Protein AF-A0A353DMW3-F1 (afdb_monomer)

Mean predicted aligned error: 4.77 Å

Solvent-accessible surface area (backbone atoms only — not comparable to full-atom values): 4260 Å² total; per-residue (Å²): 80,32,43,32,36,24,40,65,62,47,92,92,55,91,65,97,58,71,47,73,41,70,44,84,72,89,70,97,78,46,57,79,38,76,44,82,39,81,54,94,91,37,86,32,48,26,37,26,69,42,62,45,82,41,90,71,52,72,65,59,49,21,68,74,68,74,48,86,101

Structure (mmCIF, N/CA/C/O backbone):
data_AF-A0A353DMW3-F1
#
_entry.id   AF-A0A353DMW3-F1
#
loop_
_atom_site.group_PDB
_atom_site.id
_atom_site.type_symbol
_atom_site.label_atom_id
_atom_site.label_alt_id
_atom_site.label_comp_id
_atom_site.label_asym_id
_atom_site.label_entity_id
_atom_site.label_seq_id
_atom_site.pdbx_PDB_ins_code
_atom_site.Cartn_x
_atom_site.Cartn_y
_atom_site.Cartn_z
_atom_site.occupancy
_atom_site.B_iso_or_equiv
_atom_site.auth_seq_id
_atom_site.auth_comp_id
_atom_site.auth_asym_id
_atom_site.auth_atom_id
_atom_site.pdbx_PDB_model_num
ATOM 1 N N . MET A 1 1 ? -7.756 7.199 8.000 1.00 88.88 1 MET A N 1
ATOM 2 C CA . MET A 1 1 ? -6.745 6.267 7.438 1.00 88.88 1 MET A CA 1
ATOM 3 C C . MET A 1 1 ? -6.984 6.161 5.939 1.00 88.88 1 MET A C 1
ATOM 5 O O . MET A 1 1 ? -8.036 6.604 5.486 1.00 88.88 1 MET A O 1
ATOM 9 N N . LYS A 1 2 ? -6.033 5.646 5.155 1.00 90.50 2 LYS A N 1
ATOM 10 C CA . LYS A 1 2 ? -6.229 5.445 3.711 1.00 90.50 2 LYS A CA 1
ATOM 11 C C . LYS A 1 2 ? -6.008 3.992 3.327 1.00 90.50 2 LYS A C 1
ATOM 13 O O . LYS A 1 2 ? -5.071 3.378 3.822 1.00 90.50 2 LYS A O 1
ATOM 18 N N . ILE A 1 3 ? -6.834 3.472 2.431 1.00 92.25 3 ILE A N 1
ATOM 19 C CA . ILE A 1 3 ? -6.585 2.207 1.741 1.00 92.25 3 ILE A CA 1
ATOM 20 C C . ILE A 1 3 ? -5.990 2.561 0.385 1.00 92.25 3 ILE A C 1
ATOM 22 O O . ILE A 1 3 ? -6.552 3.374 -0.348 1.00 92.25 3 ILE A O 1
ATOM 26 N N . LEU A 1 4 ? -4.825 2.003 0.078 1.00 94.12 4 LEU A N 1
ATOM 27 C CA . LEU A 1 4 ? -4.105 2.243 -1.166 1.00 94.12 4 LEU A CA 1
ATOM 28 C C . LEU A 1 4 ? -4.171 0.989 -2.031 1.00 94.12 4 LEU A C 1
ATOM 30 O O . LEU A 1 4 ? -3.771 -0.077 -1.573 1.00 94.12 4 LEU A O 1
ATOM 34 N N . GLU A 1 5 ? -4.610 1.126 -3.278 1.00 95.25 5 GLU A N 1
ATOM 35 C CA . GLU A 1 5 ? -4.487 0.069 -4.285 1.00 95.25 5 GLU A CA 1
ATOM 36 C C . GLU A 1 5 ? -3.167 0.245 -5.031 1.00 95.25 5 GLU A C 1
ATOM 38 O O . GLU A 1 5 ? -2.934 1.273 -5.680 1.00 95.25 5 GLU A O 1
ATOM 43 N N . VAL A 1 6 ? -2.285 -0.747 -4.915 1.00 94.25 6 VAL A N 1
ATOM 44 C CA . VAL A 1 6 ? -0.887 -0.637 -5.331 1.00 94.25 6 VAL A CA 1
ATOM 45 C C . VAL A 1 6 ? -0.535 -1.728 -6.333 1.00 94.25 6 VAL A C 1
ATOM 47 O O . VAL A 1 6 ? -0.767 -2.910 -6.089 1.00 94.25 6 VAL A O 1
ATOM 50 N N . LEU A 1 7 ? 0.068 -1.334 -7.454 1.00 92.94 7 LEU A N 1
ATOM 51 C CA . LEU A 1 7 ? 0.781 -2.249 -8.342 1.00 92.94 7 LEU A CA 1
ATOM 52 C C . LEU A 1 7 ? 2.201 -2.439 -7.822 1.00 92.94 7 LEU A C 1
ATOM 54 O O . LEU A 1 7 ? 2.949 -1.468 -7.705 1.00 92.94 7 LEU A O 1
ATOM 58 N N . THR A 1 8 ? 2.571 -3.678 -7.524 1.00 90.06 8 THR A N 1
ATOM 59 C CA . THR A 1 8 ? 3.895 -4.006 -6.990 1.00 90.06 8 THR A CA 1
ATOM 60 C C . THR A 1 8 ? 4.883 -4.264 -8.122 1.00 90.06 8 THR A C 1
ATOM 62 O O . THR A 1 8 ? 4.687 -5.157 -8.945 1.00 90.06 8 THR A O 1
ATOM 65 N N . GLU A 1 9 ? 5.995 -3.536 -8.130 1.00 84.62 9 GLU A N 1
ATOM 66 C CA . G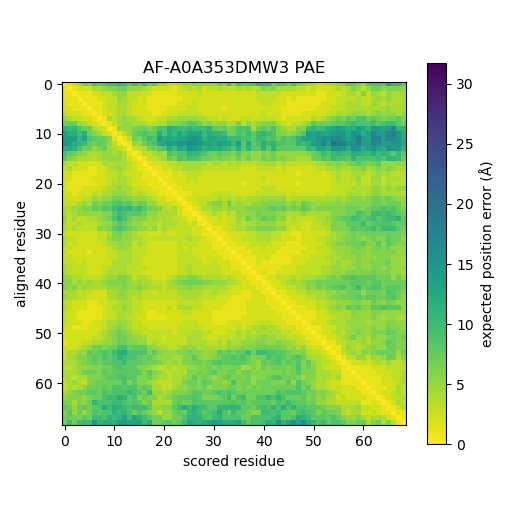LU A 1 9 ? 7.129 -3.787 -9.015 1.00 84.62 9 GLU A CA 1
ATOM 67 C C . GLU A 1 9 ? 8.010 -4.886 -8.397 1.00 84.62 9 GLU A C 1
ATOM 69 O O . GLU A 1 9 ? 8.963 -4.617 -7.663 1.00 84.62 9 GLU A O 1
ATOM 74 N N . TYR A 1 10 ? 7.647 -6.150 -8.641 1.00 77.25 10 TYR A N 1
ATOM 75 C CA . TYR A 1 10 ? 8.374 -7.320 -8.140 1.00 77.25 10 TYR A CA 1
ATOM 76 C C . TYR A 1 10 ? 8.963 -8.136 -9.296 1.00 77.25 10 TYR A C 1
ATOM 78 O O . TYR A 1 10 ? 8.267 -8.897 -9.964 1.00 77.25 10 TYR A O 1
ATOM 86 N N . GLY A 1 11 ? 10.270 -7.986 -9.528 1.00 67.69 11 GLY A N 1
ATOM 87 C CA . GLY A 1 11 ? 10.950 -8.534 -10.710 1.00 67.69 11 GLY A CA 1
ATOM 88 C C . GLY A 1 11 ? 10.920 -10.062 -10.844 1.00 67.69 11 GLY A C 1
ATOM 89 O O . GLY A 1 11 ? 11.070 -10.576 -11.947 1.00 67.69 11 GLY A O 1
ATOM 90 N N . THR A 1 12 ? 10.698 -10.802 -9.754 1.00 72.38 12 THR A N 1
ATOM 91 C CA . THR A 1 12 ? 10.701 -12.275 -9.775 1.00 72.38 12 THR A CA 1
ATOM 92 C C . THR A 1 12 ? 9.425 -12.864 -10.380 1.00 72.38 12 THR A C 1
ATOM 94 O O . THR A 1 12 ? 9.454 -13.964 -10.930 1.00 72.38 12 THR A O 1
ATOM 97 N N . ARG A 1 13 ? 8.282 -12.177 -10.252 1.00 68.75 13 ARG A N 1
ATOM 98 C CA . ARG A 1 13 ? 6.987 -12.634 -10.775 1.00 68.75 13 ARG A CA 1
ATOM 99 C C . ARG A 1 13 ? 6.185 -11.436 -11.258 1.00 68.75 13 ARG A C 1
ATOM 101 O O . ARG A 1 13 ? 5.772 -10.613 -10.447 1.00 68.75 13 ARG A O 1
ATOM 108 N N . SER A 1 14 ? 5.905 -11.389 -12.556 1.00 73.69 14 SER A N 1
ATOM 109 C CA . SER A 1 14 ? 4.946 -10.441 -13.120 1.00 73.69 14 SER A CA 1
ATOM 110 C C . SER A 1 14 ?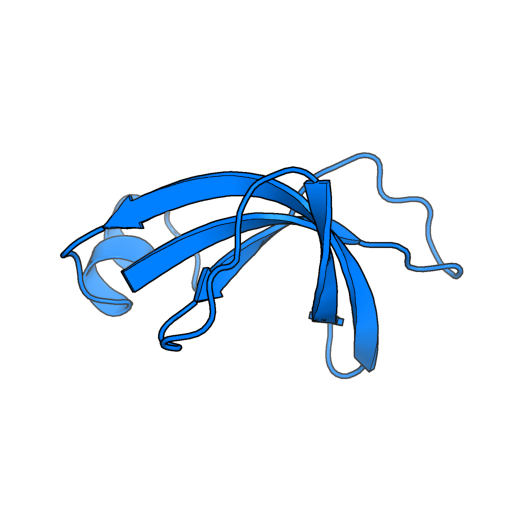 3.542 -10.808 -12.641 1.00 73.69 14 SER A C 1
ATOM 112 O O . SER A 1 14 ? 2.927 -11.748 -13.139 1.00 73.69 14 SER A O 1
ATOM 114 N N . LEU A 1 15 ? 3.068 -10.105 -11.615 1.00 80.88 15 LEU A N 1
ATOM 115 C CA . LEU A 1 15 ? 1.715 -10.238 -11.090 1.00 80.88 15 LEU A CA 1
ATOM 116 C C . LEU A 1 15 ? 0.840 -9.169 -11.741 1.00 80.88 15 LEU A C 1
ATOM 118 O O . LEU A 1 15 ? 1.034 -7.983 -11.495 1.00 80.88 15 LEU A O 1
ATOM 122 N N . ASP A 1 16 ? -0.132 -9.593 -12.543 1.00 84.50 16 ASP A N 1
ATOM 123 C CA . ASP A 1 16 ? -1.094 -8.694 -13.191 1.00 84.50 16 ASP A CA 1
ATOM 124 C C . ASP A 1 16 ? -2.294 -8.409 -12.272 1.00 84.50 16 ASP A C 1
ATOM 126 O O . ASP A 1 16 ? -3.440 -8.741 -12.567 1.00 84.50 16 ASP A O 1
ATOM 130 N N . ARG A 1 17 ? -2.014 -7.908 -11.062 1.00 89.00 17 ARG A N 1
ATOM 131 C CA . ARG A 1 17 ? -3.043 -7.522 -10.086 1.00 89.00 17 ARG A CA 1
ATOM 132 C C . ARG A 1 17 ? -2.532 -6.489 -9.089 1.00 89.00 17 ARG A C 1
ATOM 134 O O . ARG A 1 17 ? -1.331 -6.407 -8.832 1.00 89.00 17 ARG A O 1
ATOM 141 N N . THR A 1 18 ? -3.458 -5.751 -8.484 1.00 92.38 18 THR A N 1
ATOM 142 C CA . THR A 1 18 ? -3.168 -4.830 -7.382 1.00 92.38 18 THR A CA 1
ATOM 143 C C . THR A 1 18 ? -3.183 -5.530 -6.030 1.00 92.38 18 THR A C 1
ATOM 145 O O . THR A 1 18 ? -3.697 -6.641 -5.872 1.00 92.38 18 THR A O 1
ATOM 148 N N . PHE A 1 19 ? -2.600 -4.851 -5.049 1.00 92.38 19 PHE A N 1
ATOM 149 C CA 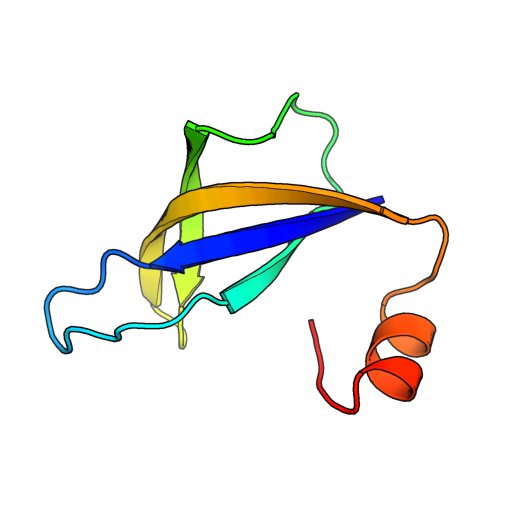. PHE A 1 19 ? -2.640 -5.215 -3.645 1.00 92.38 19 PHE A CA 1
ATOM 150 C C . PHE A 1 19 ? -3.088 -4.011 -2.821 1.00 92.38 19 PHE A C 1
ATOM 152 O O . PHE A 1 19 ? -2.616 -2.891 -3.034 1.00 92.38 19 PHE A O 1
ATOM 159 N N . SER A 1 20 ? -3.992 -4.260 -1.881 1.00 93.19 20 SER A N 1
ATOM 160 C CA . SER A 1 20 ? -4.498 -3.248 -0.964 1.00 93.19 20 SER A CA 1
ATOM 161 C C . SER A 1 20 ? -3.556 -3.101 0.233 1.00 93.19 20 SER A C 1
ATOM 163 O O . SER A 1 20 ? -3.170 -4.097 0.840 1.00 93.19 20 SER A O 1
ATOM 165 N N . TYR A 1 21 ? -3.231 -1.864 0.602 1.00 92.94 21 TYR A N 1
ATOM 166 C CA . TYR A 1 21 ? -2.402 -1.540 1.765 1.00 92.94 21 TYR A CA 1
ATOM 167 C C . TYR A 1 21 ? -3.071 -0.501 2.652 1.00 92.94 21 TYR A C 1
ATOM 169 O O . TYR A 1 21 ? -3.671 0.457 2.156 1.00 92.94 21 TYR A O 1
ATOM 177 N N . LEU A 1 22 ? -2.903 -0.644 3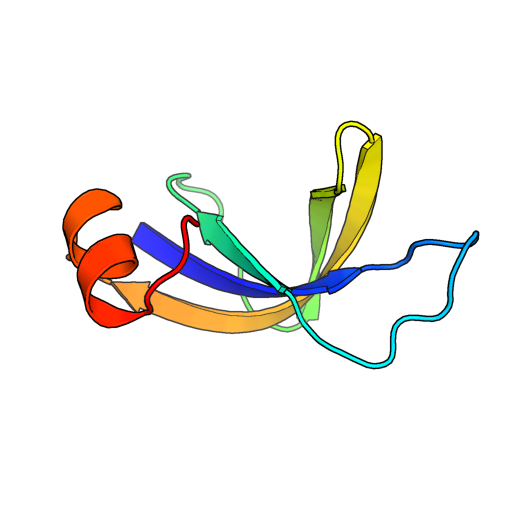.965 1.00 92.75 22 LEU A N 1
ATOM 178 C CA . LEU A 1 22 ? -3.381 0.333 4.932 1.00 92.75 22 LEU A CA 1
ATOM 179 C C . LEU A 1 22 ? -2.322 1.406 5.217 1.00 92.75 22 LEU A C 1
ATOM 181 O O . LEU A 1 22 ? -1.188 1.117 5.597 1.00 92.75 22 LEU A O 1
ATOM 185 N N . TYR A 1 23 ? -2.698 2.672 5.056 1.00 92.50 23 TYR A N 1
ATOM 186 C CA . TYR A 1 23 ? -1.839 3.821 5.304 1.00 92.50 23 TYR A CA 1
ATOM 187 C C . TYR A 1 23 ? -2.380 4.703 6.433 1.00 92.50 23 TYR A C 1
ATOM 189 O O . TYR A 1 23 ? -3.418 5.361 6.306 1.00 92.50 23 TYR A O 1
ATOM 197 N N . ASN A 1 24 ? -1.606 4.763 7.520 1.00 89.75 24 ASN A N 1
ATOM 198 C CA . ASN A 1 24 ? -1.926 5.518 8.738 1.00 89.75 24 ASN A CA 1
ATOM 199 C C . ASN A 1 24 ? -1.006 6.729 8.956 1.00 89.75 24 ASN A C 1
ATOM 201 O O . ASN A 1 24 ? -0.944 7.270 10.056 1.00 89.75 24 ASN A O 1
ATOM 205 N N . GLY A 1 25 ? -0.243 7.132 7.938 1.00 88.62 25 GLY A N 1
ATOM 206 C CA . GLY A 1 25 ? 0.664 8.272 8.042 1.00 88.62 25 GLY A CA 1
ATOM 207 C C . GLY A 1 25 ? 0.023 9.603 7.646 1.00 88.62 25 GLY A C 1
ATOM 208 O O . GLY A 1 25 ? -1.077 9.659 7.103 1.00 88.62 25 GLY A O 1
ATOM 209 N N . ASN A 1 26 ? 0.776 10.682 7.868 1.00 87.25 26 ASN A N 1
ATOM 210 C CA . ASN A 1 26 ? 0.336 12.058 7.604 1.00 87.25 26 ASN A CA 1
ATOM 211 C C . ASN A 1 26 ? 0.884 12.643 6.291 1.00 87.25 26 ASN A C 1
ATOM 213 O O . ASN A 1 26 ? 0.630 13.807 5.985 1.00 87.25 26 ASN A O 1
ATOM 217 N N . LYS A 1 27 ? 1.679 11.885 5.522 1.00 89.62 27 LYS A N 1
ATOM 218 C CA . LYS A 1 27 ? 2.205 12.387 4.246 1.00 89.62 27 LYS A CA 1
ATOM 219 C C . LYS A 1 27 ? 1.093 12.373 3.194 1.00 89.62 27 LYS A C 1
ATOM 221 O O . LYS A 1 27 ? 0.286 11.441 3.177 1.00 89.62 27 LYS A O 1
ATOM 226 N N . PRO A 1 28 ? 1.069 13.357 2.282 1.00 87.12 28 PRO A N 1
ATOM 227 C CA . PRO A 1 28 ? 0.140 13.344 1.165 1.00 87.12 28 PRO A CA 1
ATOM 228 C C . PRO A 1 28 ? 0.539 12.223 0.196 1.00 87.12 28 PRO A C 1
ATOM 230 O O . PRO A 1 28 ? 1.441 12.382 -0.622 1.00 87.12 28 PRO A O 1
ATOM 233 N N . ILE A 1 29 ? -0.111 11.069 0.335 1.00 90.44 29 ILE A N 1
ATOM 234 C CA . ILE A 1 29 ? -0.022 9.936 -0.590 1.00 90.44 29 ILE A CA 1
ATOM 235 C C . ILE A 1 29 ? -1.369 9.803 -1.299 1.00 90.44 29 ILE A C 1
ATOM 237 O O . ILE A 1 29 ? -2.427 9.965 -0.679 1.00 90.44 29 ILE A O 1
ATOM 241 N N . GLY A 1 30 ? -1.316 9.522 -2.598 1.00 90.38 30 GLY A N 1
ATOM 242 C CA . GLY A 1 30 ? -2.481 9.346 -3.453 1.00 90.38 30 GLY A CA 1
ATOM 243 C C . GLY A 1 30 ? -2.105 8.724 -4.801 1.00 90.38 30 GLY A C 1
ATOM 244 O O . GLY A 1 30 ? -0.968 8.271 -4.970 1.00 90.38 30 GLY A O 1
ATOM 245 N N . PRO A 1 31 ? -3.037 8.704 -5.766 1.00 94.31 31 PRO A N 1
ATOM 246 C CA . PRO A 1 31 ? -2.807 8.153 -7.096 1.00 94.31 31 PRO A CA 1
ATOM 247 C C . PRO A 1 31 ? -1.560 8.741 -7.757 1.00 94.31 31 PRO A C 1
ATOM 249 O O . PRO A 1 31 ? -1.276 9.931 -7.620 1.00 94.31 31 PRO A O 1
ATOM 252 N N . ARG A 1 32 ? -0.853 7.917 -8.534 1.00 93.31 32 ARG A N 1
ATOM 253 C CA . ARG A 1 32 ? 0.375 8.262 -9.273 1.00 93.31 32 ARG A CA 1
ATOM 254 C C . ARG A 1 32 ? 1.639 8.431 -8.426 1.00 93.31 32 ARG A C 1
ATOM 256 O O . ARG A 1 32 ? 2.688 8.783 -8.968 1.00 93.31 32 ARG A O 1
ATOM 263 N N . PHE A 1 33 ? 1.578 8.152 -7.126 1.00 94.50 33 PHE A N 1
ATOM 264 C CA . PHE A 1 33 ? 2.762 8.130 -6.270 1.00 94.50 33 PHE A CA 1
ATOM 265 C C . PHE A 1 33 ? 3.466 6.775 -6.346 1.00 94.50 33 PHE A C 1
ATOM 267 O O . PHE A 1 3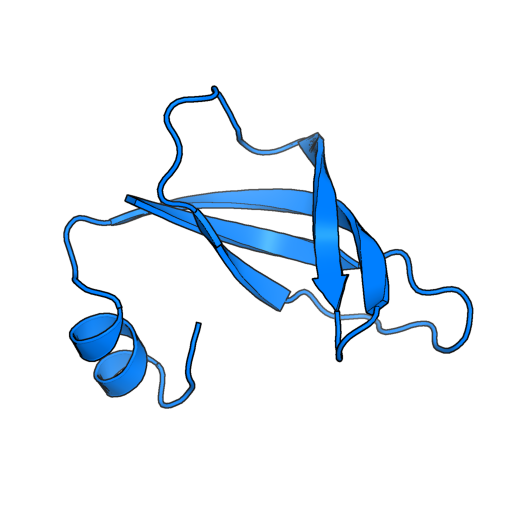3 ? 2.824 5.725 -6.397 1.00 94.50 33 PHE A O 1
ATOM 274 N N . ARG A 1 34 ? 4.802 6.806 -6.292 1.00 94.00 34 ARG A N 1
ATOM 275 C CA . ARG A 1 34 ? 5.612 5.620 -6.004 1.00 94.00 34 ARG A CA 1
ATOM 276 C C . ARG A 1 34 ? 5.886 5.545 -4.512 1.00 94.00 34 ARG A C 1
ATOM 278 O O . ARG A 1 34 ? 6.307 6.532 -3.910 1.00 94.00 34 ARG A O 1
ATOM 285 N N . ILE A 1 35 ? 5.679 4.373 -3.935 1.00 93.38 35 ILE A N 1
ATOM 286 C CA . ILE A 1 35 ? 5.865 4.117 -2.509 1.00 93.38 35 ILE A CA 1
ATOM 287 C C . ILE A 1 35 ? 6.729 2.874 -2.305 1.00 93.38 35 ILE A C 1
ATOM 289 O O . ILE A 1 35 ? 6.816 2.020 -3.182 1.00 93.38 35 ILE A O 1
ATOM 293 N N . LYS A 1 36 ? 7.381 2.783 -1.145 1.00 93.81 36 LYS A N 1
ATOM 294 C CA . LYS A 1 36 ? 7.986 1.530 -0.686 1.00 93.81 36 LYS A CA 1
ATOM 295 C C . LYS A 1 36 ? 6.946 0.775 0.124 1.00 93.81 36 LYS A C 1
ATOM 297 O O . LYS A 1 36 ? 6.361 1.358 1.035 1.00 93.81 36 LYS A O 1
ATOM 302 N N . ILE A 1 37 ? 6.742 -0.488 -0.211 1.00 92.56 37 ILE A N 1
ATOM 303 C CA . ILE A 1 37 ? 5.814 -1.391 0.467 1.00 92.56 37 ILE A CA 1
ATOM 304 C C . ILE A 1 37 ? 6.567 -2.616 0.960 1.00 92.56 37 ILE A C 1
ATOM 306 O O . ILE A 1 37 ? 7.566 -3.023 0.363 1.00 92.56 37 ILE A O 1
ATOM 310 N N . ASP A 1 38 ? 6.078 -3.197 2.048 1.00 91.88 38 ASP A N 1
ATOM 311 C CA . ASP A 1 38 ? 6.435 -4.563 2.397 1.00 91.88 38 ASP A CA 1
ATOM 312 C C . ASP A 1 38 ? 5.602 -5.504 1.520 1.00 91.88 38 ASP A C 1
ATOM 314 O O . ASP A 1 38 ? 4.367 -5.493 1.548 1.00 91.88 38 ASP A O 1
ATOM 318 N N . PHE A 1 39 ? 6.281 -6.272 0.680 1.00 90.62 39 PHE A N 1
ATOM 319 C CA . PHE A 1 39 ? 5.680 -7.295 -0.149 1.00 90.62 39 PHE A CA 1
ATOM 320 C C . PHE A 1 39 ? 6.310 -8.640 0.197 1.00 90.62 39 PHE A C 1
ATOM 322 O O . PHE A 1 39 ? 7.425 -8.953 -0.223 1.00 90.62 39 PHE A O 1
ATOM 329 N N . HIS A 1 40 ? 5.573 -9.445 0.966 1.00 87.12 40 HIS A N 1
ATOM 330 C CA . HIS A 1 40 ? 5.987 -10.787 1.376 1.00 87.12 40 HIS A CA 1
ATOM 331 C C . HIS A 1 40 ? 7.346 -10.806 2.117 1.00 87.12 40 HIS A C 1
ATOM 333 O O . HIS A 1 40 ? 8.201 -11.654 1.852 1.00 87.12 40 HIS A O 1
ATOM 339 N N . GLY A 1 41 ? 7.566 -9.852 3.030 1.00 88.12 41 GLY A N 1
ATOM 340 C CA . GLY A 1 41 ? 8.794 -9.734 3.827 1.00 88.12 41 GLY A CA 1
ATOM 341 C C . GLY A 1 41 ? 9.955 -9.065 3.089 1.00 88.12 41 GLY A C 1
ATOM 342 O O . GLY A 1 41 ? 11.070 -9.003 3.611 1.00 88.12 41 GLY A O 1
ATOM 343 N N . HIS A 1 42 ? 9.718 -8.565 1.874 1.00 88.44 42 HIS A N 1
ATOM 344 C CA . HIS A 1 42 ? 10.701 -7.842 1.080 1.00 88.44 42 HIS A CA 1
ATOM 345 C C . HIS A 1 42 ? 10.227 -6.419 0.805 1.00 88.44 42 HIS A C 1
ATOM 347 O O . HIS A 1 42 ? 9.089 -6.189 0.406 1.00 88.44 42 HIS A O 1
ATOM 353 N N . LEU A 1 43 ? 11.135 -5.453 0.945 1.00 91.44 43 LEU A N 1
ATOM 354 C CA . LEU A 1 43 ? 10.862 -4.084 0.525 1.00 91.44 43 LEU A CA 1
ATOM 355 C C . LEU A 1 43 ? 10.851 -4.009 -1.002 1.00 91.44 43 LEU A C 1
ATOM 357 O O . LEU A 1 43 ? 11.885 -4.186 -1.647 1.00 91.44 43 LEU A O 1
ATOM 361 N N . ALA A 1 44 ? 9.684 -3.706 -1.560 1.00 90.94 44 ALA A N 1
ATOM 362 C CA . ALA A 1 44 ? 9.478 -3.515 -2.987 1.00 90.94 44 ALA A CA 1
ATOM 363 C C . ALA A 1 44 ? 9.006 -2.087 -3.280 1.00 90.94 44 ALA A C 1
ATOM 365 O O . ALA A 1 44 ? 8.461 -1.390 -2.416 1.00 90.94 44 ALA A O 1
ATOM 366 N N . MET A 1 45 ? 9.221 -1.644 -4.517 1.00 92.62 45 MET A N 1
ATOM 367 C CA . MET A 1 45 ? 8.587 -0.431 -5.018 1.00 92.62 45 MET A CA 1
ATOM 368 C C . MET A 1 45 ? 7.169 -0.761 -5.476 1.00 92.62 45 MET A C 1
ATOM 370 O O . MET A 1 45 ? 6.926 -1.792 -6.096 1.00 92.62 45 MET A O 1
ATOM 374 N N . GLY A 1 46 ? 6.231 0.122 -5.164 1.00 93.12 46 GLY A N 1
ATOM 375 C CA . GLY A 1 46 ? 4.848 0.031 -5.597 1.00 93.12 46 GLY A CA 1
ATOM 376 C C . GLY A 1 46 ? 4.367 1.346 -6.195 1.00 93.12 46 GLY A C 1
ATOM 377 O O . GLY A 1 46 ? 4.868 2.420 -5.852 1.00 93.12 46 GLY A O 1
ATOM 378 N N . PHE A 1 47 ? 3.386 1.268 -7.086 1.00 94.50 47 PHE A N 1
ATOM 379 C CA . PHE A 1 47 ? 2.734 2.418 -7.701 1.00 94.50 47 PHE A CA 1
ATOM 380 C C . PHE A 1 47 ? 1.261 2.474 -7.301 1.00 94.50 47 PHE A C 1
ATOM 382 O O . PHE A 1 47 ? 0.521 1.517 -7.514 1.00 94.50 47 PHE A O 1
ATOM 389 N N . VAL A 1 48 ? 0.836 3.597 -6.723 1.00 95.25 48 VAL A N 1
ATOM 390 C CA . VAL A 1 48 ? -0.539 3.783 -6.244 1.00 95.25 48 VAL A CA 1
ATOM 391 C C . VAL A 1 48 ? -1.458 4.107 -7.421 1.00 95.25 48 VAL A C 1
ATOM 393 O O . VAL A 1 48 ? -1.281 5.131 -8.089 1.00 95.25 48 VAL A O 1
ATOM 396 N N . LEU A 1 49 ? -2.466 3.268 -7.651 1.00 94.62 49 LEU A N 1
ATOM 397 C CA . LEU A 1 49 ? -3.502 3.499 -8.659 1.00 94.62 49 LEU A CA 1
ATOM 398 C C . LEU A 1 49 ? -4.672 4.304 -8.101 1.00 94.62 49 LEU A C 1
ATOM 400 O O . LEU A 1 49 ? -5.117 5.261 -8.732 1.00 94.62 49 LEU A O 1
ATOM 404 N N . SER A 1 50 ? -5.143 3.946 -6.910 1.00 94.19 50 SER A N 1
ATOM 405 C CA . SER A 1 50 ? -6.232 4.635 -6.227 1.00 94.19 50 SER A CA 1
ATOM 406 C C . SER A 1 50 ? -5.980 4.700 -4.723 1.00 94.19 50 SER A C 1
ATOM 408 O O . SER A 1 50 ? -5.170 3.957 -4.164 1.00 94.19 50 SER A O 1
ATOM 410 N N . SER A 1 51 ? -6.652 5.645 -4.075 1.00 93.31 51 SER A N 1
ATOM 411 C CA . SER A 1 51 ? -6.654 5.776 -2.624 1.00 93.31 51 SER A CA 1
ATOM 412 C C . SER A 1 51 ? -8.065 6.073 -2.148 1.00 93.31 51 SER A C 1
ATOM 414 O O . SER A 1 51 ? -8.698 6.986 -2.679 1.00 93.31 51 SER A O 1
ATOM 416 N N . GLU A 1 52 ? -8.513 5.357 -1.129 1.00 92.69 52 GLU A N 1
ATOM 417 C CA . GLU A 1 52 ? -9.807 5.548 -0.482 1.00 92.69 52 GLU A CA 1
ATOM 418 C C . GLU A 1 52 ? -9.590 5.992 0.967 1.00 92.69 52 GLU A C 1
ATOM 420 O O . GLU A 1 52 ? -8.730 5.451 1.664 1.00 92.69 52 GLU A O 1
ATOM 425 N N . GLU A 1 53 ? -10.342 6.992 1.425 1.00 90.50 53 GLU A N 1
ATOM 426 C CA . GLU A 1 53 ? -10.323 7.398 2.830 1.00 90.50 53 GLU A CA 1
ATOM 427 C C . GLU A 1 53 ? -11.298 6.552 3.639 1.00 90.50 53 GLU A C 1
ATOM 429 O O . GLU 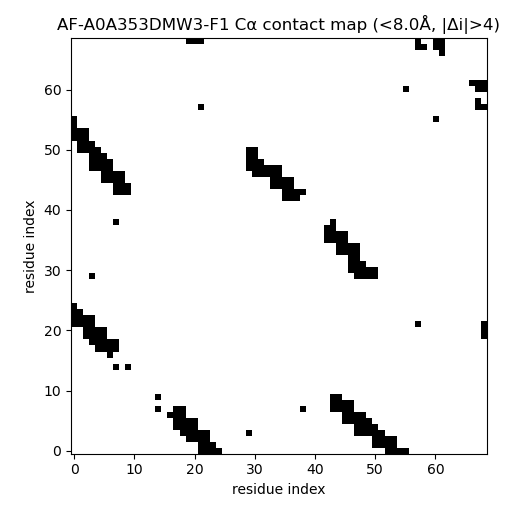A 1 53 ? -12.438 6.335 3.241 1.00 90.50 53 GLU A O 1
ATOM 434 N N . THR A 1 54 ? -10.846 6.092 4.801 1.00 87.00 54 THR A N 1
ATOM 435 C CA . THR A 1 54 ? -11.671 5.299 5.706 1.00 87.00 54 THR A CA 1
ATOM 436 C C . THR A 1 54 ? -11.472 5.720 7.154 1.00 87.00 54 THR A C 1
ATOM 438 O O . THR A 1 54 ? -10.355 6.029 7.598 1.00 87.00 54 THR A O 1
ATOM 441 N N . ASN A 1 55 ? -12.588 5.711 7.879 1.00 87.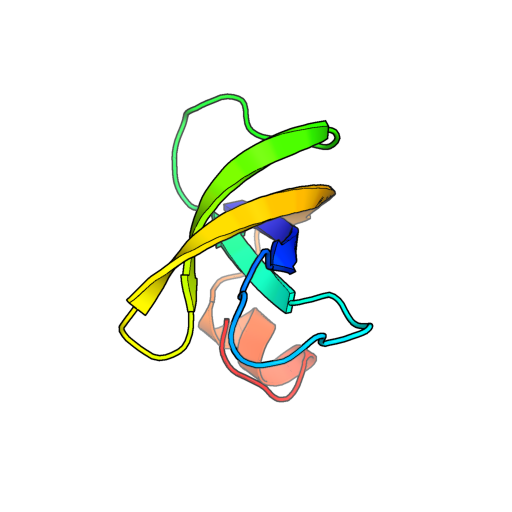06 55 ASN A N 1
ATOM 442 C CA . ASN A 1 55 ? -12.653 5.894 9.327 1.00 87.06 55 ASN A CA 1
ATOM 443 C C . ASN A 1 55 ? -12.741 4.552 10.071 1.00 87.06 55 ASN A C 1
ATOM 445 O O . ASN A 1 55 ? -12.722 4.549 11.298 1.00 87.06 55 ASN A O 1
ATOM 449 N N . LYS A 1 56 ? -12.839 3.434 9.339 1.00 85.69 56 LYS A N 1
ATOM 450 C CA . LYS A 1 56 ? -12.897 2.088 9.911 1.00 85.69 56 LYS A CA 1
ATOM 451 C C . LYS A 1 56 ? -11.535 1.676 10.462 1.00 85.69 56 LYS A C 1
ATOM 453 O O . LYS A 1 56 ? -10.484 2.063 9.937 1.00 85.69 56 LYS A O 1
ATOM 458 N N . THR A 1 57 ? -11.558 0.868 11.511 1.00 85.06 57 THR A N 1
ATOM 459 C CA . THR A 1 57 ? -10.352 0.255 12.073 1.00 85.06 57 THR A CA 1
ATOM 460 C C . THR A 1 57 ? -9.847 -0.881 11.177 1.00 85.06 57 THR A C 1
ATOM 462 O O . THR A 1 57 ? -10.578 -1.417 10.345 1.00 85.06 57 THR A O 1
ATOM 465 N N . ALA A 1 58 ? -8.585 -1.287 11.350 1.00 84.38 58 ALA A N 1
ATOM 466 C CA . ALA A 1 58 ? -8.019 -2.421 10.611 1.00 84.38 58 ALA A CA 1
ATOM 467 C C . ALA A 1 58 ? -8.804 -3.733 10.836 1.00 84.38 58 ALA A C 1
ATOM 469 O O . ALA A 1 58 ? -8.928 -4.544 9.918 1.00 84.38 58 ALA A O 1
ATOM 470 N N . ALA A 1 59 ? -9.356 -3.924 12.041 1.00 84.00 59 ALA A N 1
ATOM 471 C CA . ALA A 1 59 ? -10.153 -5.098 12.390 1.00 84.00 59 ALA A CA 1
ATOM 472 C C . ALA A 1 59 ? -11.485 -5.130 11.625 1.00 84.00 59 ALA A C 1
ATOM 474 O O . ALA A 1 59 ? -11.795 -6.132 10.987 1.00 84.00 59 ALA A O 1
ATOM 475 N N . GLU A 1 60 ? -12.215 -4.012 11.609 1.00 85.44 60 GLU A N 1
ATOM 476 C CA . GLU A 1 60 ? -13.482 -3.878 10.872 1.00 85.44 60 GLU A CA 1
ATOM 477 C C . GLU A 1 60 ? -13.286 -4.080 9.364 1.00 85.44 60 GLU A C 1
ATOM 479 O O . GLU A 1 60 ? -14.079 -4.753 8.710 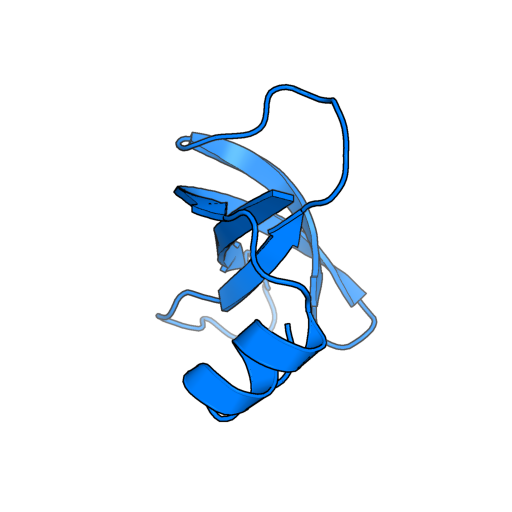1.00 85.44 60 GLU A O 1
ATOM 484 N N . LEU A 1 61 ? -12.194 -3.542 8.807 1.00 84.94 61 LEU A N 1
ATOM 485 C CA . LEU A 1 61 ? -11.857 -3.742 7.397 1.00 84.94 61 LEU A CA 1
ATOM 486 C C . LEU A 1 61 ? -11.534 -5.202 7.076 1.00 84.94 61 LEU A C 1
ATOM 488 O O . LEU A 1 61 ? -11.877 -5.679 5.997 1.00 84.94 61 LEU A O 1
ATOM 492 N N . SER A 1 62 ? -10.881 -5.905 8.002 1.00 85.62 62 SER A N 1
ATOM 493 C CA . SER A 1 62 ? -10.548 -7.318 7.819 1.00 85.62 62 SER A CA 1
ATOM 494 C C . SER A 1 62 ? -11.801 -8.194 7.821 1.00 85.62 62 SER A C 1
ATOM 496 O O . SER A 1 62 ? -11.898 -9.119 7.017 1.00 85.62 62 SER A O 1
ATOM 498 N N . GLU A 1 63 ? -12.768 -7.886 8.688 1.00 86.88 63 GLU A N 1
ATOM 499 C CA . GLU A 1 63 ? -14.059 -8.580 8.752 1.00 86.88 63 GLU A CA 1
ATOM 500 C C . GLU A 1 63 ? -14.892 -8.348 7.483 1.00 86.88 63 GLU A C 1
ATOM 502 O O . GLU A 1 63 ? -15.434 -9.293 6.916 1.00 86.88 63 GLU A O 1
ATOM 507 N N . GLU A 1 64 ? -14.927 -7.111 6.981 1.00 84.00 64 GLU A N 1
ATOM 508 C CA . GLU A 1 64 ? -15.668 -6.753 5.767 1.00 84.00 64 GLU A CA 1
ATOM 509 C C . GLU A 1 64 ? -15.055 -7.346 4.493 1.00 84.00 64 GLU A C 1
ATOM 511 O O . GLU A 1 64 ? -15.778 -7.808 3.609 1.00 84.00 64 GLU A O 1
ATOM 516 N N . LYS A 1 65 ? -13.721 -7.325 4.376 1.00 82.19 65 LYS A N 1
ATOM 517 C CA . LYS A 1 65 ? -13.028 -7.782 3.164 1.00 82.19 65 LYS A CA 1
ATOM 518 C C . LYS A 1 65 ? -12.696 -9.273 3.169 1.00 82.19 65 LYS A C 1
ATOM 520 O O . LYS A 1 65 ? -12.417 -9.831 2.110 1.00 82.19 65 LYS A O 1
ATOM 525 N N . GLY A 1 66 ? -12.712 -9.923 4.332 1.00 84.81 66 GLY A N 1
ATOM 526 C CA . GLY A 1 66 ? -12.341 -11.332 4.482 1.00 84.81 66 GLY A CA 1
ATOM 527 C C . GLY A 1 66 ? -10.833 -11.601 4.380 1.00 84.81 66 GLY A C 1
ATOM 528 O O . GLY A 1 66 ? -10.430 -12.753 4.227 1.00 84.81 66 GLY A O 1
ATOM 529 N N . TYR A 1 67 ? -9.994 -10.561 4.444 1.00 80.31 67 TYR A N 1
ATOM 530 C CA . TYR A 1 67 ? -8.531 -10.659 4.472 1.00 80.31 67 TYR A CA 1
ATOM 531 C C . TYR A 1 67 ? -7.911 -9.488 5.244 1.00 80.31 67 TYR A C 1
ATOM 533 O O . TYR A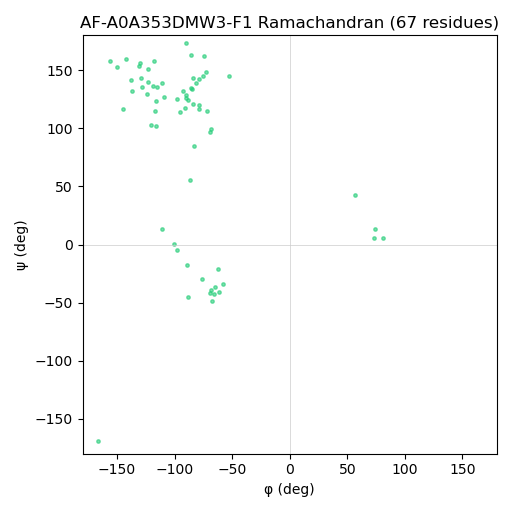 1 67 ? -8.486 -8.405 5.312 1.00 80.31 67 TYR A O 1
ATOM 541 N N . SER A 1 68 ? -6.726 -9.705 5.821 1.00 79.88 68 SER A N 1
ATOM 542 C CA . SER A 1 68 ? -5.998 -8.681 6.582 1.00 79.88 68 SER A CA 1
ATOM 543 C C . SER A 1 68 ? -5.263 -7.691 5.673 1.00 79.88 68 SER A C 1
ATOM 545 O O . SER A 1 68 ? -4.707 -8.088 4.647 1.00 79.88 68 SER A O 1
ATOM 547 N N . LEU A 1 69 ? -5.257 -6.418 6.082 1.00 73.62 69 LEU A N 1
ATOM 548 C CA . LEU A 1 69 ? -4.613 -5.276 5.414 1.00 73.62 69 LEU A CA 1
ATOM 549 C C . LEU A 1 69 ? -3.412 -4.741 6.196 1.00 73.62 69 LEU A C 1
ATOM 551 O O . LEU A 1 69 ? -3.449 -4.820 7.445 1.00 73.62 69 LEU A O 1
#

Radius of gyration: 12.12 Å; Cα contacts (8 Å, |Δi|>4): 119; chains: 1; bounding box: 27×26×26 Å

Nearest PDB structures (foldseek):
  6dgd-assembly1_A  TM=7.859E-01  e=6.148E-02  Klebsiella pneumoniae
  6rpa-assembly1_D  TM=2.560E-01  e=4.064E+00  Homo sapiens

Sequence (69 aa):
MKILEVLTEYGTRSLDRTFSYLYNGNKPIGPRFRIKIDFHGHLAMGFVLSSEETNKTAAELSEEKGYSL

Secondary structure (DSSP, 8-state):
-EEEEEEEE-TTS---SEEEEEE--SS---TT-EEEEEETTEEEEEEEEEEEE--S-HHHHHHHHSS--

pLDDT: mean 88.15, std 6.34, range [67.69, 95.25]

Foldseek 3Di:
DKWFWKDWPDPVDDDPGTDIDDDDDDDDDAAQDWDFDQDVNDTTIIGTHGMDDDPDDQVVVCVVVVHGD